Protein AF-A5KRP7-F1 (afdb_monomer_lite)

Sequence (128 aa):
MPENLPGPIQTVYKNPSFNHILIVAVLISYITLYPKRLDAAFASIYNVITMRTTIIAIGNSKGIRIPKVLLKESGIDNEVEIKATKSGIKITPLKTIPKKDSETAALSETILRKDWDRPEEDKAWANL

Radius of gyration: 36.23 Å; chains: 1; bounding box: 107×60×90 Å

Structure (mmCIF, N/CA/C/O backbone):
data_AF-A5KRP7-F1
#
_entry.id   AF-A5KRP7-F1
#
loop_
_atom_site.group_PDB
_atom_site.id
_atom_site.type_symbol
_atom_site.label_atom_id
_atom_site.label_alt_id
_atom_site.label_comp_id
_atom_site.label_asym_id
_atom_site.label_entity_id
_atom_site.label_seq_id
_atom_site.pdbx_PDB_ins_code
_atom_site.Cartn_x
_atom_site.Cartn_y
_atom_site.Cartn_z
_atom_site.occupancy
_atom_site.B_iso_or_equiv
_atom_site.auth_seq_id
_atom_site.auth_comp_id
_atom_site.auth_asym_id
_atom_site.auth_atom_id
_atom_site.pdbx_PDB_model_num
ATOM 1 N N . MET A 1 1 ? -56.519 41.875 51.456 1.00 51.03 1 MET A N 1
ATOM 2 C CA . MET A 1 1 ? -55.843 41.191 50.331 1.00 51.03 1 MET A CA 1
ATOM 3 C C . MET A 1 1 ? -56.509 41.650 49.047 1.00 51.03 1 MET A C 1
ATOM 5 O O . MET A 1 1 ? -57.734 41.718 49.044 1.00 51.03 1 MET A O 1
ATOM 9 N N . PRO A 1 2 ? -55.716 42.103 48.062 1.00 48.97 2 PRO A N 1
ATOM 10 C CA . PRO A 1 2 ? -55.303 41.191 46.991 1.00 48.97 2 PRO A CA 1
ATOM 11 C C . PRO A 1 2 ? -53.790 41.196 46.675 1.00 48.97 2 PRO A C 1
ATOM 13 O O . PRO A 1 2 ? -53.127 42.226 46.686 1.00 48.97 2 PRO A O 1
ATOM 16 N N . GLU A 1 3 ? -53.292 39.973 46.490 1.00 44.97 3 GLU A N 1
ATOM 17 C CA . GLU A 1 3 ? -52.324 39.450 45.510 1.00 44.97 3 GLU A CA 1
ATOM 18 C C . GLU A 1 3 ? -51.234 40.374 44.916 1.00 44.97 3 GLU A C 1
ATOM 20 O O . GLU A 1 3 ? -51.461 41.147 43.990 1.00 44.97 3 GLU A O 1
ATOM 25 N N . ASN A 1 4 ? -49.999 40.199 45.403 1.00 54.28 4 ASN A N 1
ATOM 26 C CA . ASN A 1 4 ? -48.767 40.654 44.752 1.00 54.28 4 ASN A CA 1
ATOM 27 C C . ASN A 1 4 ? -48.337 39.596 43.717 1.00 54.28 4 ASN A C 1
ATOM 29 O O . ASN A 1 4 ? -47.797 38.553 44.086 1.00 54.28 4 ASN A O 1
ATOM 33 N N . LEU A 1 5 ? -48.576 39.855 42.431 1.00 58.84 5 LEU A N 1
ATOM 34 C CA . LEU A 1 5 ? -48.040 39.052 41.326 1.00 58.84 5 LEU A CA 1
ATOM 35 C C . LEU A 1 5 ? -46.540 39.353 41.147 1.00 58.84 5 LEU A C 1
ATOM 37 O O . LEU A 1 5 ? -46.190 40.514 40.917 1.00 58.84 5 LEU A O 1
ATOM 41 N N . PRO A 1 6 ? -45.631 38.362 41.198 1.00 53.56 6 PRO A N 1
ATOM 42 C CA . PRO A 1 6 ? -44.250 38.593 40.799 1.00 53.56 6 PRO A CA 1
ATOM 43 C C . PRO A 1 6 ? -44.187 38.787 39.276 1.00 53.56 6 PRO A C 1
ATOM 45 O O . PRO A 1 6 ? -44.594 37.920 38.503 1.00 53.56 6 PRO A O 1
ATOM 48 N N . GLY A 1 7 ? -43.696 39.955 38.855 1.00 52.94 7 GLY A N 1
ATOM 49 C CA . GLY A 1 7 ? -43.472 40.295 37.450 1.00 52.94 7 GLY A CA 1
ATOM 50 C C . GLY A 1 7 ? -42.479 39.355 36.746 1.00 52.94 7 GLY A C 1
ATOM 51 O O . GLY A 1 7 ? -41.784 38.569 37.393 1.00 52.94 7 GLY A O 1
ATOM 52 N N . PRO A 1 8 ? -42.402 39.419 35.404 1.00 46.94 8 PRO A N 1
ATOM 53 C CA . PRO A 1 8 ? -41.644 38.465 34.605 1.00 46.94 8 PRO A CA 1
ATOM 54 C C . PRO A 1 8 ? -40.154 38.507 34.955 1.00 46.94 8 PRO A C 1
ATOM 56 O O . PRO A 1 8 ? -39.532 39.569 34.967 1.00 46.94 8 PRO A O 1
ATOM 59 N N . ILE A 1 9 ? -39.586 37.324 35.199 1.00 50.28 9 ILE A N 1
ATOM 60 C CA . ILE A 1 9 ? -38.163 37.096 35.460 1.00 50.28 9 ILE A CA 1
ATOM 61 C C . ILE A 1 9 ? -37.377 37.461 34.194 1.00 50.28 9 ILE A C 1
ATOM 63 O O . ILE A 1 9 ? -37.104 36.627 33.334 1.00 50.28 9 ILE A O 1
ATOM 67 N N . GLN A 1 10 ? -37.016 38.730 34.057 1.00 52.69 10 GLN A N 1
ATOM 68 C CA . GLN A 1 10 ? -35.956 39.163 33.160 1.00 52.69 10 GLN A CA 1
ATOM 69 C C . GLN A 1 10 ? -34.704 39.350 34.008 1.00 52.69 10 GLN A C 1
ATOM 71 O O . GLN A 1 10 ? -34.728 40.197 34.894 1.00 52.69 10 GLN A O 1
ATOM 76 N N . THR A 1 11 ? -33.647 38.561 33.756 1.00 48.03 11 THR A N 1
ATOM 77 C CA . THR A 1 11 ? -32.205 38.927 33.864 1.00 48.03 11 THR A CA 1
ATOM 78 C C . THR A 1 11 ? -31.283 37.726 34.147 1.00 48.03 11 THR A C 1
ATOM 80 O O . THR A 1 11 ? -30.568 37.705 35.138 1.00 48.03 11 THR A O 1
ATOM 83 N N . VAL A 1 12 ? -31.191 36.739 33.245 1.00 51.22 12 VAL A N 1
ATOM 84 C CA . VAL A 1 12 ? -30.029 35.812 33.242 1.00 51.22 12 VAL A CA 1
ATOM 85 C C . VAL A 1 12 ? -29.566 35.490 31.813 1.00 51.22 12 VAL A C 1
ATOM 87 O O . VAL A 1 12 ? -29.397 34.343 31.440 1.00 51.22 12 VAL A O 1
ATOM 90 N N . TYR A 1 13 ? -29.378 36.507 30.969 1.00 48.16 13 TYR A N 1
ATOM 91 C CA . TYR A 1 13 ? -28.724 36.353 29.654 1.00 48.16 13 TYR A CA 1
ATOM 92 C C . TYR A 1 13 ? -27.897 37.592 29.301 1.00 48.16 13 TYR A C 1
ATOM 94 O O . TYR A 1 13 ? -28.001 38.156 28.214 1.00 48.16 13 TYR A O 1
ATOM 102 N N . LYS A 1 14 ? -27.085 38.079 30.243 1.00 53.47 14 LYS A N 1
ATOM 103 C CA . LYS A 1 14 ? -26.279 39.283 30.005 1.00 53.47 14 LYS A CA 1
ATOM 104 C C . LYS A 1 14 ? -24.863 39.177 30.558 1.00 53.47 14 LYS A C 1
ATOM 106 O O . LYS A 1 14 ? -24.385 40.086 31.221 1.00 53.47 14 LYS A O 1
ATOM 111 N N . ASN A 1 15 ? -24.183 38.068 30.263 1.00 52.12 15 ASN A N 1
ATOM 112 C CA . ASN A 1 15 ? -22.730 38.016 30.390 1.00 52.12 15 ASN A CA 1
ATOM 113 C C . ASN A 1 15 ? -22.108 37.348 29.145 1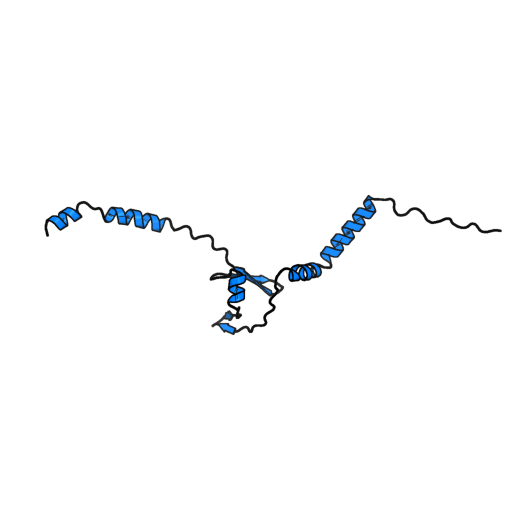.00 52.12 15 ASN A C 1
ATOM 115 O O . ASN A 1 15 ? -22.162 36.122 29.013 1.00 52.12 15 ASN A O 1
ATOM 119 N N . PRO A 1 16 ? -21.574 38.128 28.184 1.00 56.81 16 PRO A N 1
ATOM 120 C CA . PRO A 1 16 ? -21.104 37.602 26.899 1.00 56.81 16 PRO A CA 1
ATOM 121 C C . PRO A 1 16 ? -19.882 36.681 27.041 1.00 56.81 16 PRO A C 1
ATOM 123 O O . PRO A 1 16 ? -19.711 35.768 26.237 1.00 56.81 16 PRO A O 1
ATOM 126 N N . SER A 1 17 ? -19.073 36.861 28.090 1.00 60.59 17 SER A N 1
ATOM 127 C CA . SER A 1 17 ? -17.915 36.010 28.390 1.00 60.59 17 SER A CA 1
ATOM 128 C C . SER A 1 17 ? -18.323 34.601 28.828 1.00 60.59 17 SER A C 1
ATOM 130 O O . SER A 1 17 ? -17.744 33.621 28.364 1.00 60.59 17 SER A O 1
ATOM 132 N N . PHE A 1 18 ? -19.359 34.483 29.664 1.00 61.06 18 PHE A N 1
ATOM 133 C CA . PHE A 1 18 ? -19.831 33.194 30.173 1.00 61.06 18 PHE A CA 1
ATOM 134 C C . PHE A 1 18 ? -20.485 32.356 29.070 1.00 61.06 18 PHE A C 1
ATOM 136 O O . PHE A 1 18 ? -20.203 31.166 28.943 1.00 61.06 18 PHE A O 1
ATOM 143 N N . ASN A 1 19 ? -21.278 32.998 28.206 1.00 63.56 19 ASN A N 1
ATOM 144 C CA . ASN A 1 19 ? -21.876 32.337 27.047 1.00 63.56 19 ASN A CA 1
ATOM 145 C C . ASN A 1 19 ? -20.804 31.841 26.070 1.00 63.56 19 ASN A C 1
ATOM 147 O O . ASN A 1 19 ? -20.920 30.734 25.552 1.00 63.56 19 ASN A O 1
ATOM 151 N N . HIS A 1 20 ? -19.737 32.615 25.851 1.00 63.22 20 HIS A N 1
ATOM 152 C CA . HIS A 1 20 ? -18.659 32.194 24.963 1.00 63.22 20 HIS A CA 1
ATOM 153 C C . HIS A 1 20 ? -17.886 30.991 25.522 1.00 63.22 20 HIS A C 1
ATOM 155 O O . HIS A 1 20 ? -17.663 30.024 24.796 1.00 63.22 20 HIS A O 1
ATOM 161 N N . ILE A 1 21 ? -17.559 31.004 26.818 1.00 72.88 21 ILE A N 1
ATOM 162 C CA . ILE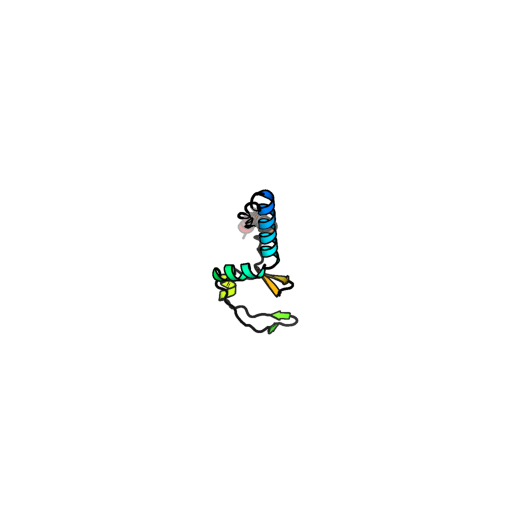 A 1 21 ? -16.886 29.884 27.492 1.00 72.88 21 ILE A CA 1
ATOM 163 C C . ILE A 1 21 ? -17.755 28.622 27.447 1.00 72.88 21 ILE A C 1
ATOM 165 O O . ILE A 1 21 ? -17.252 27.546 27.124 1.00 72.88 21 ILE A O 1
ATOM 169 N N . LEU A 1 22 ? -19.060 28.748 27.703 1.00 75.81 22 LEU A N 1
ATOM 170 C CA . LEU A 1 22 ? -19.987 27.619 27.663 1.00 75.81 22 LEU A CA 1
ATOM 171 C C . LEU A 1 22 ? -20.104 27.031 26.246 1.00 75.81 22 LEU A C 1
ATOM 173 O O . LEU A 1 22 ? -20.048 25.816 26.078 1.00 75.81 22 LEU A O 1
ATOM 177 N N . ILE A 1 23 ? -20.192 27.880 25.216 1.00 75.25 23 ILE A N 1
ATOM 178 C CA . ILE A 1 23 ? -20.246 27.449 23.809 1.00 75.25 23 ILE A CA 1
ATOM 179 C C . ILE A 1 23 ? -18.953 26.730 23.406 1.00 75.25 23 ILE A C 1
ATOM 181 O O . ILE A 1 23 ? -19.007 25.657 22.805 1.00 75.25 23 ILE A O 1
ATOM 185 N N . VAL A 1 24 ? -17.788 27.278 23.761 1.00 77.75 24 VAL A N 1
ATOM 186 C CA . VAL A 1 24 ? -16.487 26.667 23.449 1.00 77.75 24 VAL A CA 1
ATOM 187 C C . VAL A 1 24 ? -16.323 25.328 24.176 1.00 77.75 24 VAL A C 1
ATOM 189 O O . VAL A 1 24 ? -15.897 24.352 23.564 1.00 77.75 24 VAL A O 1
ATOM 192 N N . ALA A 1 25 ? -16.731 25.235 25.444 1.00 79.25 25 ALA A N 1
ATOM 193 C CA . ALA A 1 25 ? -16.674 23.993 26.213 1.00 79.25 25 ALA A CA 1
ATOM 194 C C . ALA A 1 25 ? -17.590 22.899 25.636 1.00 79.25 25 ALA A C 1
ATOM 196 O O . ALA A 1 25 ? -17.183 21.738 25.557 1.00 79.25 25 ALA A O 1
ATOM 197 N N . VAL A 1 26 ? -18.795 23.257 25.179 1.00 80.06 26 VAL A N 1
ATOM 198 C CA . VAL A 1 26 ? -19.719 22.322 24.515 1.00 80.06 26 VAL A CA 1
ATOM 199 C C . VAL A 1 26 ? -19.164 21.865 23.166 1.00 80.06 26 VAL A C 1
ATOM 201 O O . VAL A 1 26 ? -19.225 20.675 22.867 1.00 80.06 26 VAL A O 1
ATOM 204 N N . LEU A 1 27 ? -18.563 22.763 22.378 1.00 75.56 27 LEU A N 1
ATOM 205 C CA . LEU A 1 27 ? -17.936 22.415 21.099 1.00 75.56 27 LEU A CA 1
ATOM 206 C C . LEU A 1 27 ? -16.733 21.483 21.286 1.00 75.56 27 LEU A C 1
ATOM 208 O O . LEU A 1 27 ? -16.649 20.463 20.608 1.00 75.56 27 LEU A O 1
ATOM 212 N N . ILE A 1 28 ? -15.839 21.775 22.235 1.00 75.06 28 ILE A N 1
ATOM 213 C CA . ILE A 1 28 ? -14.686 20.914 22.541 1.00 75.06 28 ILE A CA 1
ATOM 214 C C . ILE A 1 28 ? -15.156 19.554 23.073 1.00 75.06 28 ILE A C 1
ATOM 216 O O . ILE A 1 28 ? -14.643 18.516 22.650 1.00 75.06 28 ILE A O 1
ATOM 220 N N . SER A 1 29 ? -16.172 19.529 23.942 1.00 74.00 29 SER A N 1
ATOM 221 C CA . SER A 1 29 ? -16.763 18.279 24.437 1.00 74.00 29 SER A CA 1
ATOM 222 C C . SER A 1 29 ? -17.400 17.478 23.300 1.00 74.00 29 SER A C 1
ATOM 224 O O . SER A 1 29 ? -17.199 16.275 23.218 1.00 74.00 29 SER A O 1
ATOM 226 N N . TYR A 1 30 ? -18.107 18.126 22.370 1.00 70.25 30 TYR A N 1
ATOM 227 C CA . TYR A 1 30 ? -18.710 17.470 21.208 1.00 70.25 30 TYR A CA 1
ATOM 228 C C . TYR A 1 30 ? -17.653 16.895 20.252 1.00 70.25 30 TYR A C 1
ATOM 230 O O . TYR A 1 30 ? -17.780 15.759 19.800 1.00 70.25 30 TYR A O 1
ATOM 238 N N . ILE A 1 31 ? -16.573 17.636 19.993 1.00 65.62 31 ILE A N 1
ATOM 239 C CA . ILE A 1 31 ? -15.467 17.183 19.135 1.00 65.62 31 ILE A CA 1
ATOM 240 C C . ILE A 1 31 ? -14.716 16.006 19.780 1.00 65.62 31 ILE A C 1
ATOM 242 O O . ILE A 1 31 ? -14.354 15.056 19.088 1.00 65.62 31 ILE A O 1
ATOM 246 N N . THR A 1 32 ? -14.512 16.030 21.101 1.00 68.12 32 THR A N 1
ATOM 247 C CA . THR A 1 32 ? -13.797 14.963 21.825 1.00 68.12 32 THR A CA 1
ATOM 248 C C . THR A 1 32 ? -14.653 13.718 22.090 1.00 68.12 32 THR A C 1
ATOM 250 O O . THR A 1 32 ? -14.124 12.610 22.010 1.00 68.12 32 THR A O 1
ATOM 253 N N . LEU A 1 33 ? -15.963 13.850 22.352 1.00 68.88 33 LEU A N 1
ATOM 254 C CA . LEU A 1 33 ? -16.869 12.705 22.562 1.00 68.88 33 LEU A CA 1
ATOM 255 C C . LEU A 1 33 ? -17.329 12.030 21.262 1.00 68.88 33 LEU A C 1
ATOM 257 O O . LEU A 1 33 ? -17.685 10.851 21.294 1.00 68.88 33 LEU A O 1
ATOM 261 N N . TYR A 1 34 ? -17.328 12.733 20.124 1.00 59.12 34 TYR A N 1
ATOM 262 C CA . TYR A 1 34 ? -17.843 12.209 18.851 1.00 59.12 34 TYR A CA 1
ATOM 263 C C . TYR A 1 34 ? -16.817 12.218 17.700 1.00 59.12 34 TYR A C 1
ATOM 265 O O . TYR A 1 34 ? -17.152 12.662 16.599 1.00 59.12 34 TYR A O 1
ATOM 273 N N . PRO A 1 35 ? -15.602 11.651 17.857 1.00 55.22 35 PRO A N 1
ATOM 274 C CA . PRO A 1 35 ? -14.636 11.584 16.754 1.00 55.22 35 PRO A CA 1
ATOM 275 C C . PRO A 1 35 ? -15.175 10.768 15.564 1.00 55.22 35 PRO A C 1
ATOM 277 O O . PRO A 1 35 ? -14.907 11.081 14.411 1.00 55.22 35 PRO A O 1
ATOM 280 N N . LYS A 1 36 ? -16.030 9.773 15.841 1.00 50.09 36 LYS A N 1
ATOM 281 C CA . LYS A 1 36 ? -16.570 8.820 14.855 1.00 50.09 36 LYS A CA 1
ATOM 282 C C . LYS A 1 36 ? -17.538 9.430 13.832 1.00 50.09 36 LYS A C 1
ATOM 284 O O . LYS A 1 36 ? -17.896 8.763 12.867 1.00 50.09 36 LYS A O 1
ATOM 289 N N . ARG A 1 37 ? -18.038 10.653 14.058 1.00 48.41 37 ARG A N 1
ATOM 290 C CA . ARG A 1 37 ? -19.081 11.258 13.205 1.00 48.41 37 ARG A CA 1
ATOM 291 C C . ARG A 1 37 ? -18.509 12.043 12.020 1.00 48.41 37 ARG A C 1
ATOM 293 O O . ARG A 1 37 ? -19.213 12.222 11.031 1.00 48.41 37 ARG A O 1
ATOM 300 N N . LEU A 1 38 ? -17.243 12.459 12.099 1.00 51.16 38 LEU A N 1
ATOM 301 C CA . LEU A 1 38 ? -16.517 13.082 10.985 1.00 51.16 38 LEU A CA 1
ATOM 302 C C . LEU A 1 38 ? -16.112 12.054 9.918 1.00 51.16 38 LEU A C 1
ATOM 304 O O . LEU A 1 38 ? -16.156 12.365 8.730 1.00 51.16 38 LEU A O 1
ATOM 308 N N . ASP A 1 39 ? -15.826 10.815 10.325 1.00 49.91 39 ASP A N 1
ATOM 309 C CA . ASP A 1 39 ? -15.407 9.744 9.412 1.00 49.91 39 ASP A CA 1
ATOM 310 C C . ASP A 1 39 ? -16.504 9.376 8.398 1.00 49.91 39 ASP A C 1
ATOM 312 O O . ASP A 1 39 ? -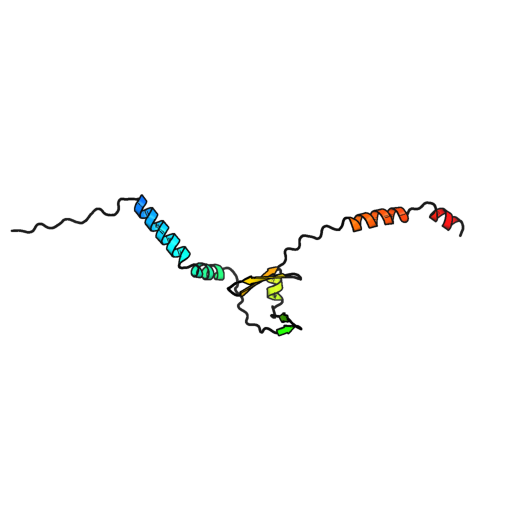16.225 9.155 7.222 1.00 49.91 39 ASP A O 1
ATOM 316 N N . ALA A 1 40 ? -17.771 9.364 8.826 1.00 51.50 40 ALA A N 1
ATOM 317 C CA . ALA A 1 40 ? -18.895 8.968 7.976 1.00 51.50 40 ALA A CA 1
ATOM 318 C C . ALA A 1 40 ? -19.250 10.016 6.904 1.00 51.50 40 ALA A C 1
ATOM 320 O O . ALA A 1 40 ? -19.622 9.655 5.790 1.00 51.50 40 ALA A O 1
ATOM 321 N N . ALA A 1 41 ? -19.126 11.309 7.223 1.00 49.16 41 ALA A N 1
ATOM 322 C CA . ALA A 1 41 ? -19.429 12.386 6.279 1.00 49.16 41 ALA A CA 1
ATOM 323 C C . ALA A 1 41 ? -18.323 12.550 5.219 1.00 49.16 41 ALA A C 1
ATOM 325 O O . ALA A 1 41 ? -18.627 12.767 4.048 1.00 49.16 41 ALA A O 1
ATOM 326 N N . PHE A 1 42 ? -17.051 12.367 5.597 1.00 48.41 42 PHE A N 1
ATOM 327 C CA . PHE A 1 42 ? -15.938 12.341 4.639 1.00 48.41 42 PHE A CA 1
ATOM 328 C C . PHE A 1 42 ? -15.902 11.061 3.794 1.00 48.41 42 PHE A C 1
ATOM 330 O O . PHE A 1 42 ? -15.487 11.112 2.637 1.00 48.41 42 PHE A O 1
ATOM 337 N N . ALA A 1 43 ? -16.396 9.934 4.315 1.00 48.44 43 ALA A N 1
ATOM 338 C CA . ALA A 1 43 ? -16.518 8.693 3.549 1.00 48.44 43 ALA A CA 1
ATOM 339 C C . ALA A 1 43 ? -17.461 8.809 2.338 1.00 48.44 43 ALA A C 1
ATOM 341 O O . ALA A 1 43 ? -17.352 8.008 1.420 1.00 48.44 43 ALA A O 1
ATOM 342 N N . SER A 1 44 ? -18.364 9.797 2.295 1.00 45.34 44 SER A N 1
ATOM 343 C CA . SER A 1 44 ? -19.277 9.984 1.157 1.00 45.34 44 SER A CA 1
ATOM 344 C C . SER A 1 44 ? -18.634 10.686 -0.048 1.00 45.34 44 SER A C 1
ATOM 346 O O . SER A 1 44 ? -19.216 10.663 -1.130 1.00 45.34 44 SER A O 1
ATOM 348 N N . ILE A 1 45 ? -17.472 11.328 0.124 1.00 47.88 45 ILE A N 1
ATOM 349 C CA . ILE A 1 45 ? -16.788 12.094 -0.939 1.00 47.88 45 ILE A CA 1
ATOM 350 C C . ILE A 1 45 ? -15.729 11.229 -1.650 1.00 47.88 45 ILE A C 1
ATOM 352 O O . ILE A 1 45 ? -15.272 11.559 -2.741 1.00 47.88 45 ILE A O 1
ATOM 356 N N . TYR A 1 46 ? -15.379 10.077 -1.072 1.00 45.09 46 TYR A N 1
ATOM 357 C CA . TYR A 1 46 ? -14.464 9.103 -1.658 1.00 45.09 46 TYR A CA 1
ATOM 358 C C . TYR A 1 46 ? -15.206 7.784 -1.843 1.00 45.09 46 TYR A C 1
ATOM 360 O O . TYR A 1 46 ? -15.849 7.297 -0.925 1.00 45.09 46 TYR A O 1
ATOM 368 N N . ASN A 1 47 ? -15.138 7.196 -3.032 1.00 52.06 47 ASN A N 1
ATOM 369 C CA . ASN A 1 47 ? -15.798 5.932 -3.341 1.00 52.06 47 ASN A CA 1
ATOM 370 C C . ASN A 1 47 ? -15.194 4.802 -2.471 1.00 52.06 47 ASN A C 1
ATOM 372 O O . ASN A 1 47 ? -14.158 4.236 -2.815 1.00 52.06 47 ASN A O 1
ATOM 376 N N . VAL A 1 48 ? -15.777 4.509 -1.299 1.00 54.28 48 VAL A N 1
ATOM 377 C CA . VAL A 1 48 ? -15.281 3.453 -0.399 1.00 54.28 48 VAL A CA 1
ATOM 378 C C . VAL A 1 48 ? -15.723 2.094 -0.940 1.00 54.28 48 VAL A C 1
ATOM 380 O O . VAL A 1 48 ? -16.774 1.563 -0.581 1.00 54.28 48 VAL A O 1
ATOM 383 N N . ILE A 1 49 ? -14.900 1.500 -1.803 1.00 63.50 49 ILE A N 1
ATOM 384 C CA . ILE A 1 49 ? -15.087 0.120 -2.258 1.00 63.50 49 ILE A CA 1
ATOM 385 C C . ILE A 1 49 ? -14.711 -0.809 -1.096 1.00 63.50 49 ILE A C 1
ATOM 387 O O . ILE A 1 49 ? -13.543 -1.119 -0.863 1.00 63.50 49 ILE A O 1
ATOM 391 N N . THR A 1 50 ? -15.710 -1.249 -0.329 1.00 65.62 50 THR A N 1
ATOM 392 C CA . THR A 1 50 ? -15.502 -2.231 0.743 1.00 65.62 50 THR A CA 1
ATOM 393 C C . THR A 1 50 ? -15.438 -3.630 0.135 1.00 65.62 50 THR A C 1
ATOM 395 O O . THR A 1 50 ? -16.460 -4.182 -0.267 1.00 65.62 50 THR A O 1
ATOM 398 N N . MET A 1 51 ? -14.242 -4.223 0.074 1.00 77.38 51 MET A N 1
ATOM 399 C CA . MET A 1 51 ? -14.036 -5.581 -0.441 1.00 77.38 51 MET A CA 1
ATOM 400 C C . MET A 1 51 ? -13.672 -6.557 0.684 1.00 77.38 51 MET A C 1
ATOM 402 O O . MET A 1 51 ? -12.834 -6.264 1.535 1.00 77.38 51 MET A O 1
ATOM 406 N N . ARG A 1 52 ? -14.264 -7.756 0.662 1.00 78.62 52 ARG A N 1
ATOM 407 C CA . ARG A 1 52 ? -13.855 -8.880 1.516 1.00 78.62 52 ARG A CA 1
ATOM 408 C C . ARG A 1 52 ? -12.868 -9.760 0.756 1.00 78.62 52 ARG A C 1
ATOM 410 O O . ARG A 1 52 ? -13.148 -10.184 -0.358 1.00 78.62 52 ARG A O 1
ATOM 417 N N . THR A 1 53 ? -11.730 -10.057 1.368 1.00 84.00 53 THR A N 1
ATOM 418 C CA . THR A 1 53 ? -10.699 -10.950 0.820 1.00 84.00 53 THR A CA 1
ATOM 419 C C . THR A 1 53 ? -10.186 -11.870 1.919 1.00 84.00 53 THR A C 1
ATOM 421 O O . THR A 1 53 ? -10.256 -11.544 3.102 1.00 84.00 53 THR A O 1
ATOM 424 N N . THR A 1 54 ? -9.663 -13.027 1.531 1.00 85.44 54 THR A N 1
ATOM 425 C CA . THR A 1 54 ? -9.030 -13.987 2.435 1.00 85.44 54 THR A CA 1
ATOM 426 C C . THR A 1 54 ? -7.536 -13.719 2.564 1.00 85.44 54 THR A C 1
ATOM 428 O O . THR A 1 54 ? -6.888 -13.253 1.622 1.00 85.44 54 THR A O 1
ATOM 431 N N . ILE A 1 55 ? -6.983 -14.065 3.724 1.00 89.38 55 ILE A N 1
ATOM 432 C CA . ILE A 1 55 ? -5.541 -14.080 3.953 1.00 89.38 55 ILE A CA 1
ATOM 433 C C . ILE A 1 55 ? -4.986 -15.406 3.425 1.00 89.38 55 ILE A C 1
ATOM 435 O O . ILE A 1 55 ? -5.453 -16.472 3.822 1.00 89.38 55 ILE A O 1
ATOM 439 N N . ILE A 1 56 ? -3.995 -15.345 2.539 1.00 90.88 56 ILE A N 1
ATOM 440 C CA . ILE A 1 56 ? -3.332 -16.516 1.954 1.00 90.88 56 ILE A CA 1
ATOM 441 C C . ILE A 1 56 ? -1.938 -16.701 2.557 1.00 90.88 56 ILE A C 1
ATOM 443 O O . ILE A 1 56 ? -1.288 -15.727 2.930 1.00 90.88 56 ILE A O 1
ATOM 447 N N . ALA A 1 57 ? -1.468 -17.942 2.667 1.00 91.25 57 ALA A N 1
ATOM 448 C CA . ALA A 1 57 ? -0.093 -18.213 3.076 1.00 91.25 57 ALA A CA 1
ATOM 449 C C . ALA A 1 57 ? 0.867 -17.957 1.906 1.00 91.25 57 ALA A C 1
ATOM 451 O O . ALA A 1 57 ? 0.602 -18.380 0.781 1.00 91.25 57 ALA A O 1
ATOM 452 N N . ILE A 1 58 ? 1.975 -17.270 2.179 1.00 89.06 58 ILE A N 1
ATOM 453 C CA . ILE A 1 58 ? 3.079 -17.056 1.238 1.00 89.06 58 ILE A CA 1
ATOM 454 C C . ILE A 1 58 ? 4.365 -17.387 2.000 1.00 89.06 58 ILE A C 1
ATOM 456 O O . ILE A 1 58 ? 4.909 -16.545 2.714 1.00 89.06 58 ILE A O 1
ATOM 460 N N . GLY A 1 59 ? 4.811 -18.644 1.922 1.00 90.12 59 GLY A N 1
ATOM 461 C CA . GLY A 1 59 ? 5.935 -19.137 2.726 1.00 90.12 59 GLY A CA 1
ATOM 462 C C . GLY A 1 59 ? 5.677 -18.985 4.232 1.00 90.12 59 GLY A C 1
ATOM 463 O O . GLY A 1 59 ? 4.630 -19.396 4.726 1.00 90.12 59 GLY A O 1
ATOM 464 N N . ASN A 1 60 ? 6.614 -18.355 4.952 1.00 91.56 60 ASN A N 1
ATOM 465 C CA . ASN A 1 60 ? 6.473 -18.036 6.383 1.00 91.56 60 ASN A CA 1
ATOM 466 C C . ASN A 1 60 ? 5.635 -16.764 6.652 1.00 91.56 60 ASN A C 1
ATOM 468 O O . ASN A 1 60 ? 5.506 -16.303 7.783 1.00 91.56 60 ASN A O 1
ATOM 472 N N . SER A 1 61 ? 5.091 -16.140 5.610 1.00 89.75 61 SER A N 1
ATOM 473 C CA . SER A 1 61 ? 4.314 -14.908 5.710 1.00 89.75 61 SER A CA 1
ATOM 474 C C . SER A 1 61 ? 2.868 -15.118 5.270 1.00 89.75 61 SER A C 1
ATOM 476 O O . SER A 1 61 ? 2.451 -16.194 4.832 1.00 89.75 61 SER A O 1
ATOM 478 N N . LYS A 1 62 ? 2.065 -14.067 5.432 1.00 90.12 62 LYS A N 1
ATOM 479 C CA . LYS A 1 62 ? 0.665 -14.033 5.021 1.00 90.12 62 LYS A CA 1
ATOM 480 C C . LYS A 1 62 ? 0.446 -12.868 4.062 1.00 90.12 62 LYS A C 1
ATOM 482 O O . LYS A 1 62 ? 0.940 -11.773 4.305 1.00 90.12 62 LYS A O 1
ATOM 487 N N . GLY A 1 63 ? -0.291 -13.113 2.986 1.00 89.56 63 GLY A N 1
ATOM 488 C CA . GLY A 1 63 ? -0.651 -12.120 1.980 1.00 89.56 63 GLY A CA 1
ATOM 489 C C . GLY A 1 63 ? -2.150 -11.844 1.955 1.00 89.56 63 GLY A C 1
ATOM 490 O O . GLY A 1 63 ? -2.959 -12.700 2.313 1.00 89.56 63 GLY A O 1
ATOM 491 N N . ILE A 1 64 ? -2.522 -10.653 1.493 1.00 89.88 64 ILE A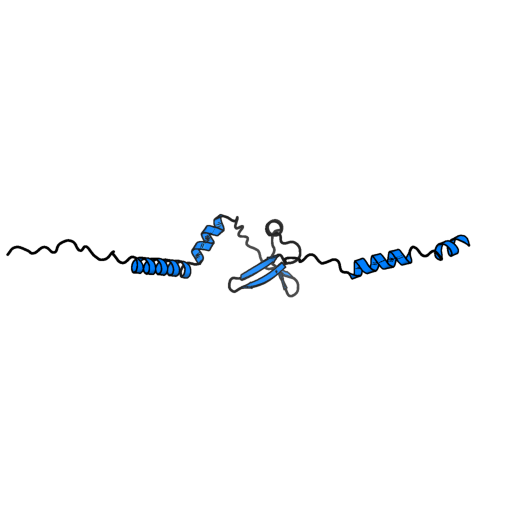 N 1
ATOM 492 C CA . ILE A 1 64 ? -3.906 -10.253 1.225 1.00 89.88 64 ILE A CA 1
ATOM 493 C C . ILE A 1 64 ? -4.016 -9.982 -0.275 1.00 89.88 64 ILE A C 1
ATOM 495 O O . ILE A 1 64 ? -3.160 -9.305 -0.841 1.00 89.88 64 ILE A O 1
ATOM 499 N N . ARG A 1 65 ? -5.052 -10.510 -0.937 1.00 87.38 65 ARG A N 1
ATOM 500 C CA . ARG A 1 65 ? -5.280 -10.227 -2.359 1.00 87.38 65 ARG A CA 1
ATOM 501 C C . ARG A 1 65 ? -5.888 -8.836 -2.516 1.00 87.38 65 ARG A C 1
ATOM 503 O O . ARG A 1 65 ? -6.972 -8.573 -2.002 1.00 87.38 65 ARG A O 1
ATOM 510 N N . ILE A 1 66 ? -5.201 -7.973 -3.257 1.00 86.25 66 ILE A N 1
ATOM 511 C CA . ILE A 1 66 ? -5.668 -6.628 -3.595 1.00 86.25 66 ILE A CA 1
ATOM 512 C C . ILE A 1 66 ? -5.928 -6.590 -5.110 1.00 86.25 66 ILE A C 1
ATOM 514 O O . ILE A 1 66 ? -5.027 -6.917 -5.885 1.00 86.25 66 ILE A O 1
ATOM 518 N N . PRO A 1 67 ? -7.144 -6.238 -5.565 1.00 85.00 67 PRO A N 1
ATOM 519 C CA . PRO A 1 67 ? -7.449 -6.079 -6.980 1.00 85.00 67 PRO A CA 1
ATOM 520 C C . PRO A 1 67 ? -6.537 -5.053 -7.650 1.00 85.00 67 PRO A C 1
ATOM 522 O O . PRO A 1 67 ? -6.273 -3.984 -7.099 1.00 85.00 67 PRO A O 1
ATOM 525 N N . LYS A 1 68 ? -6.143 -5.333 -8.896 1.00 84.38 68 LYS A N 1
ATOM 526 C CA . LYS A 1 68 ? -5.290 -4.447 -9.705 1.00 84.38 68 LYS A CA 1
ATOM 527 C C . LYS A 1 68 ? -5.867 -3.036 -9.863 1.00 84.38 68 LYS A C 1
ATOM 529 O O . LYS A 1 68 ? -5.112 -2.073 -9.928 1.00 84.38 68 LYS A O 1
ATOM 534 N N . VAL A 1 69 ? -7.195 -2.920 -9.907 1.00 83.19 69 VAL A N 1
ATOM 535 C CA . VAL A 1 69 ? -7.892 -1.629 -10.002 1.00 83.19 69 VAL A CA 1
ATOM 536 C C . VAL A 1 69 ? -7.597 -0.763 -8.774 1.00 83.19 69 VAL A C 1
ATOM 538 O O . VAL A 1 69 ? -7.185 0.378 -8.939 1.00 83.19 69 VAL A O 1
ATOM 541 N N . LEU A 1 70 ? -7.679 -1.332 -7.564 1.00 82.50 70 LEU A N 1
ATOM 542 C CA . LEU A 1 70 ? -7.390 -0.603 -6.324 1.00 82.50 70 LEU A CA 1
ATOM 543 C C . LEU A 1 70 ? -5.909 -0.233 -6.206 1.00 82.50 70 LEU A C 1
ATOM 545 O O . LEU A 1 70 ? -5.591 0.864 -5.759 1.00 82.50 70 LEU A O 1
ATOM 549 N N . LEU A 1 71 ? -4.998 -1.107 -6.646 1.00 83.06 71 LEU A N 1
ATOM 550 C CA . LEU A 1 71 ? -3.568 -0.775 -6.698 1.00 83.06 71 LEU A CA 1
ATOM 551 C C . LEU A 1 71 ? -3.321 0.441 -7.604 1.00 83.06 71 LEU A C 1
ATOM 553 O O . LEU A 1 71 ? -2.692 1.404 -7.175 1.00 83.06 71 LEU A O 1
ATOM 557 N N . LYS A 1 72 ? -3.922 0.450 -8.802 1.00 81.62 72 LYS A N 1
ATOM 558 C CA . LYS A 1 72 ? -3.801 1.554 -9.763 1.00 81.62 72 LYS A CA 1
ATOM 559 C C . LYS A 1 72 ? -4.400 2.864 -9.239 1.00 81.62 72 LYS A C 1
ATOM 561 O O . LYS A 1 72 ? -3.762 3.903 -9.358 1.00 81.62 72 LYS A O 1
ATOM 566 N N . GLU A 1 73 ? -5.600 2.823 -8.659 1.00 80.75 73 GLU A N 1
ATOM 567 C CA . GLU A 1 73 ? -6.267 4.005 -8.089 1.00 80.75 73 GLU A CA 1
ATOM 568 C C . GLU A 1 73 ? -5.539 4.553 -6.854 1.00 80.75 73 GLU A C 1
ATOM 570 O O . GLU A 1 73 ? -5.523 5.760 -6.631 1.00 80.75 73 GLU A O 1
ATOM 575 N N . SER A 1 74 ? -4.899 3.679 -6.072 1.00 78.12 74 SER A N 1
ATOM 576 C CA . SER A 1 74 ? -4.109 4.071 -4.897 1.00 78.12 74 SER A CA 1
ATOM 577 C C . SER A 1 74 ? -2.695 4.569 -5.224 1.00 78.12 74 SER A C 1
ATOM 579 O O . SER A 1 74 ? -1.996 5.032 -4.323 1.00 78.12 74 SER A O 1
ATOM 581 N N . GLY A 1 75 ? -2.261 4.478 -6.487 1.00 81.31 75 GLY A N 1
ATOM 582 C CA . GLY A 1 75 ? -0.901 4.837 -6.898 1.00 81.31 75 GLY A CA 1
ATOM 583 C C . GLY A 1 75 ? 0.182 3.933 -6.294 1.00 81.31 75 GLY A C 1
ATOM 584 O O . GLY A 1 75 ? 1.337 4.342 -6.205 1.00 81.31 75 GLY A O 1
ATOM 585 N N . ILE A 1 76 ? -0.189 2.731 -5.844 1.00 84.06 76 ILE A N 1
ATOM 586 C CA . ILE A 1 76 ? 0.740 1.725 -5.329 1.00 84.06 76 ILE A CA 1
ATOM 587 C C . ILE A 1 76 ? 1.261 0.905 -6.511 1.00 84.06 76 ILE A C 1
ATOM 589 O O . ILE A 1 76 ? 0.474 0.247 -7.193 1.00 84.06 76 ILE A O 1
ATOM 593 N N . ASP A 1 77 ? 2.577 0.930 -6.722 1.00 80.25 77 ASP A N 1
ATOM 594 C CA . ASP A 1 77 ? 3.244 0.154 -7.773 1.00 80.25 77 ASP A CA 1
ATOM 595 C C . ASP A 1 77 ? 4.027 -1.025 -7.170 1.00 80.25 77 ASP A C 1
ATOM 597 O O . ASP A 1 77 ? 3.453 -2.094 -6.962 1.00 80.25 77 ASP A O 1
ATOM 601 N N . ASN A 1 78 ? 5.301 -0.826 -6.805 1.00 79.19 78 ASN A N 1
ATOM 602 C CA . ASN A 1 78 ? 6.184 -1.926 -6.385 1.00 79.19 78 ASN A CA 1
ATOM 603 C C . ASN A 1 78 ? 6.534 -1.936 -4.891 1.00 79.19 78 ASN A C 1
ATOM 605 O O . ASN A 1 78 ? 6.629 -3.006 -4.292 1.00 79.19 78 ASN A O 1
ATOM 609 N N . GLU A 1 79 ? 6.719 -0.768 -4.273 1.00 83.38 79 GLU A N 1
ATOM 610 C CA . GLU A 1 79 ? 7.170 -0.664 -2.882 1.00 83.38 79 GLU A CA 1
ATOM 611 C C . GLU A 1 79 ? 6.109 -0.011 -1.998 1.00 83.38 79 GLU A C 1
ATOM 613 O O . GLU A 1 79 ? 5.545 1.041 -2.315 1.00 83.38 79 GLU A O 1
ATOM 618 N N . VAL A 1 80 ? 5.847 -0.647 -0.857 1.00 88.12 80 VAL A N 1
ATOM 619 C CA . VAL A 1 80 ? 4.874 -0.183 0.129 1.00 88.12 80 VAL A CA 1
ATOM 620 C C . VAL A 1 80 ? 5.464 -0.207 1.525 1.00 88.12 80 VAL A C 1
ATOM 622 O O . VAL A 1 80 ? 6.217 -1.106 1.894 1.00 88.12 80 VAL A O 1
ATOM 625 N N . GLU A 1 81 ? 5.056 0.764 2.325 1.00 87.38 81 GLU A N 1
ATOM 626 C CA . GLU A 1 81 ? 5.286 0.778 3.757 1.00 87.38 81 GLU A CA 1
ATOM 627 C C . GLU A 1 81 ? 4.055 0.214 4.474 1.00 87.38 81 GLU A C 1
ATOM 629 O O . GLU A 1 81 ? 2.914 0.598 4.194 1.00 87.38 81 GLU A O 1
ATOM 634 N N . ILE A 1 82 ? 4.290 -0.705 5.411 1.00 88.44 82 ILE A N 1
ATOM 635 C CA . ILE A 1 82 ? 3.249 -1.345 6.214 1.00 88.44 82 ILE A CA 1
ATOM 636 C C . ILE A 1 82 ? 3.427 -0.916 7.669 1.00 88.44 82 ILE A C 1
ATOM 638 O O . ILE A 1 82 ? 4.424 -1.249 8.306 1.00 88.44 82 ILE A O 1
ATOM 642 N N . LYS A 1 83 ? 2.425 -0.223 8.222 1.00 89.44 83 LYS A N 1
ATOM 643 C CA . LYS A 1 83 ? 2.394 0.182 9.632 1.00 89.44 83 LYS A CA 1
ATOM 644 C C . LYS A 1 83 ? 1.256 -0.508 10.375 1.00 89.44 83 LYS A C 1
ATOM 646 O O . LYS A 1 83 ? 0.086 -0.354 10.019 1.00 89.44 83 LYS A O 1
ATOM 651 N N . ALA A 1 84 ? 1.593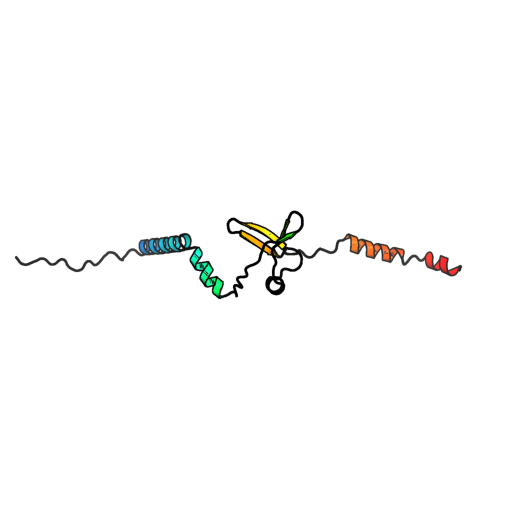 -1.224 11.445 1.00 90.06 84 ALA A N 1
ATOM 652 C CA . ALA A 1 84 ? 0.612 -1.774 12.373 1.00 90.06 84 ALA A CA 1
ATOM 653 C C . ALA A 1 84 ? 0.087 -0.665 13.299 1.00 90.06 84 ALA A C 1
ATOM 655 O O . ALA A 1 84 ? 0.855 0.006 13.991 1.00 90.06 84 ALA A O 1
ATOM 656 N N . THR A 1 85 ? -1.226 -0.453 13.307 1.00 89.62 85 THR A N 1
ATOM 657 C CA . THR A 1 85 ? -1.921 0.464 14.217 1.00 89.62 85 THR A CA 1
ATOM 658 C C . THR A 1 85 ? -2.912 -0.318 15.082 1.00 89.62 85 THR A C 1
ATOM 660 O O . THR A 1 85 ? -3.209 -1.482 14.823 1.00 89.62 85 THR A O 1
ATOM 663 N N . LYS A 1 86 ? -3.464 0.316 16.126 1.00 86.69 86 LYS A N 1
ATOM 664 C CA . LYS A 1 86 ? -4.471 -0.322 16.996 1.00 86.69 86 LYS A CA 1
ATOM 665 C C . LYS A 1 86 ? -5.757 -0.717 16.256 1.00 86.69 86 LYS A C 1
ATOM 667 O O . LYS A 1 86 ? -6.469 -1.595 16.726 1.00 86.69 86 LYS A O 1
ATOM 672 N N . SER A 1 87 ? -6.067 -0.063 15.135 1.00 85.00 87 SER A N 1
ATOM 673 C CA . SER A 1 87 ? -7.285 -0.292 14.349 1.00 85.00 87 SER A CA 1
ATOM 674 C C . SER A 1 87 ? -7.069 -1.164 13.111 1.00 85.00 87 SER A C 1
ATOM 676 O O . SER A 1 87 ? -8.037 -1.465 12.417 1.00 85.00 87 SER A O 1
ATOM 678 N N . GLY A 1 88 ? -5.831 -1.578 12.821 1.00 85.44 88 GLY A N 1
ATOM 679 C CA . GLY A 1 88 ? -5.531 -2.441 11.686 1.00 85.44 88 GLY A CA 1
ATOM 680 C C . GLY A 1 88 ? -4.150 -2.199 11.091 1.00 85.44 88 GLY A C 1
ATOM 681 O O . GLY A 1 88 ? -3.231 -1.711 11.744 1.00 85.44 88 GLY A O 1
ATOM 682 N N . ILE A 1 89 ? -4.003 -2.563 9.822 1.00 86.75 89 ILE A N 1
ATOM 683 C CA . ILE A 1 89 ? -2.769 -2.373 9.065 1.00 86.75 89 ILE A CA 1
ATOM 684 C C . ILE A 1 89 ? -2.988 -1.226 8.083 1.00 86.75 89 ILE A C 1
ATOM 686 O O . ILE A 1 89 ? -3.920 -1.264 7.282 1.00 86.75 89 ILE A O 1
ATOM 690 N N . LYS A 1 90 ? -2.124 -0.211 8.141 1.00 86.88 90 LYS A N 1
ATOM 691 C CA . LYS A 1 90 ? -2.088 0.871 7.158 1.00 86.88 90 LYS A CA 1
ATOM 692 C C . LYS A 1 90 ? -0.994 0.570 6.141 1.00 86.88 90 LYS A C 1
ATOM 694 O O . LYS A 1 90 ? 0.163 0.415 6.523 1.00 86.88 90 LYS A O 1
ATOM 699 N N . ILE A 1 91 ? -1.381 0.496 4.872 1.00 87.56 91 ILE A N 1
ATOM 700 C CA . ILE A 1 91 ? -0.476 0.313 3.737 1.00 87.56 91 ILE A CA 1
ATOM 701 C C . ILE A 1 91 ? -0.396 1.652 3.009 1.00 87.56 91 ILE A C 1
ATOM 703 O O . ILE A 1 91 ? -1.432 2.222 2.664 1.00 87.56 91 ILE A O 1
ATOM 707 N N . THR A 1 92 ? 0.809 2.170 2.810 1.00 85.50 92 THR A N 1
ATOM 708 C CA . THR A 1 92 ? 1.050 3.416 2.072 1.00 85.50 92 THR A CA 1
ATOM 709 C C . THR A 1 92 ? 2.115 3.203 1.003 1.00 85.50 92 THR A C 1
ATOM 711 O O . THR A 1 92 ? 3.055 2.448 1.252 1.00 85.50 92 THR A O 1
ATOM 714 N N . PRO A 1 93 ? 1.999 3.842 -0.175 1.00 84.50 93 PRO A N 1
ATOM 715 C CA . PRO A 1 93 ? 3.049 3.775 -1.185 1.00 84.50 93 PRO A CA 1
ATOM 716 C C . PRO A 1 93 ? 4.341 4.363 -0.616 1.00 84.50 93 PRO A C 1
ATOM 718 O O . PRO A 1 93 ? 4.310 5.399 0.059 1.00 84.50 93 PRO A O 1
ATOM 721 N N . LEU A 1 94 ? 5.472 3.708 -0.880 1.00 79.62 94 LEU A N 1
ATOM 722 C CA . LEU A 1 94 ? 6.758 4.269 -0.500 1.00 79.62 94 LEU A CA 1
ATOM 723 C C . LEU A 1 94 ? 7.053 5.454 -1.422 1.00 79.62 94 LEU A C 1
ATOM 725 O O . LEU A 1 94 ? 7.030 5.333 -2.646 1.00 79.62 94 LEU A O 1
ATOM 729 N N . LYS A 1 95 ? 7.314 6.626 -0.843 1.00 69.12 95 LYS A N 1
ATOM 730 C CA . LYS A 1 95 ? 7.707 7.804 -1.616 1.00 69.12 95 LYS A CA 1
ATOM 731 C C . LYS A 1 95 ? 9.151 7.591 -2.065 1.00 69.12 95 LYS A C 1
ATOM 733 O O . LYS A 1 95 ? 10.077 7.900 -1.320 1.00 69.12 95 LYS A O 1
ATOM 738 N N . THR A 1 96 ? 9.341 7.010 -3.246 1.00 60.53 96 THR A N 1
ATOM 739 C CA . THR A 1 96 ? 10.673 6.795 -3.811 1.00 60.53 96 THR A CA 1
ATOM 740 C C . THR A 1 96 ? 11.322 8.162 -4.002 1.00 60.53 96 THR A C 1
ATOM 742 O O . THR A 1 96 ? 10.905 8.957 -4.844 1.00 60.53 96 THR A O 1
ATOM 745 N N . ILE A 1 97 ? 12.319 8.479 -3.176 1.00 59.97 97 ILE A N 1
ATOM 746 C CA . ILE A 1 97 ? 13.238 9.575 -3.475 1.00 59.97 97 ILE A CA 1
ATOM 747 C C . ILE A 1 97 ? 13.936 9.136 -4.766 1.00 59.97 97 ILE A C 1
ATOM 749 O O . ILE A 1 97 ? 14.488 8.031 -4.772 1.00 59.97 97 ILE A O 1
ATOM 753 N N . PRO A 1 98 ? 13.869 9.910 -5.867 1.00 56.28 98 PRO A N 1
ATOM 754 C CA . PRO A 1 98 ? 14.519 9.519 -7.106 1.00 56.28 98 PRO A CA 1
ATOM 755 C C . PRO A 1 98 ? 15.983 9.233 -6.790 1.00 56.28 98 PRO A C 1
ATOM 757 O O . PRO A 1 98 ? 16.672 10.050 -6.172 1.00 56.28 98 PRO A O 1
ATOM 760 N N . LYS A 1 99 ? 16.413 8.018 -7.130 1.00 54.66 99 LYS A N 1
ATOM 761 C CA . LYS A 1 99 ? 17.775 7.551 -6.915 1.00 54.66 99 LYS A CA 1
ATOM 762 C C . LYS A 1 99 ? 18.670 8.519 -7.686 1.00 54.66 99 LYS A C 1
ATOM 764 O O . LYS A 1 99 ? 18.636 8.528 -8.908 1.00 54.66 99 LYS A O 1
ATOM 769 N N . LYS A 1 100 ? 19.378 9.399 -6.970 1.00 52.75 100 LYS A N 1
ATOM 770 C CA . LYS A 1 100 ? 20.387 10.288 -7.553 1.00 52.75 100 LYS A CA 1
ATOM 771 C C . LYS A 1 100 ? 21.375 9.366 -8.258 1.00 52.75 100 LYS A C 1
ATOM 773 O O . LYS A 1 100 ? 22.017 8.564 -7.577 1.00 52.75 100 LYS A O 1
ATOM 778 N N . ASP A 1 101 ? 21.400 9.413 -9.588 1.00 56.75 101 ASP A N 1
ATOM 779 C CA . ASP A 1 101 ? 22.306 8.610 -10.402 1.00 56.75 101 ASP A CA 1
ATOM 780 C C . ASP A 1 101 ? 23.702 8.727 -9.802 1.00 56.75 101 ASP A C 1
ATOM 782 O O . ASP A 1 101 ? 24.206 9.830 -9.561 1.00 56.75 101 ASP A O 1
ATOM 786 N N . SER A 1 102 ? 24.240 7.580 -9.386 1.00 62.78 102 SER A N 1
ATOM 787 C CA . SER A 1 102 ? 25.405 7.565 -8.521 1.00 62.78 102 SER A CA 1
ATOM 788 C C . SER A 1 102 ? 26.571 8.179 -9.277 1.00 62.78 102 SER A C 1
ATOM 790 O O . SER A 1 102 ? 26.828 7.859 -10.436 1.00 62.78 102 SER A O 1
ATOM 792 N N . GLU A 1 103 ? 27.296 9.062 -8.604 1.00 63.22 103 GLU A N 1
ATOM 793 C CA . GLU A 1 103 ? 28.463 9.769 -9.138 1.00 63.22 103 GLU A CA 1
ATOM 794 C C . GLU A 1 103 ? 29.485 8.785 -9.758 1.00 63.22 103 GLU A C 1
ATOM 796 O O . GLU A 1 103 ? 30.191 9.116 -10.704 1.00 63.22 103 GLU A O 1
ATOM 801 N N . THR A 1 104 ? 29.469 7.522 -9.322 1.00 64.19 104 THR A N 1
ATOM 802 C CA . THR A 1 104 ? 30.202 6.380 -9.887 1.00 64.19 104 THR A CA 1
ATOM 803 C C . THR A 1 104 ? 29.903 6.091 -11.367 1.00 64.19 104 THR A C 1
ATOM 805 O O . THR A 1 104 ? 30.822 5.748 -12.113 1.00 64.19 104 THR A O 1
ATOM 808 N N . ALA A 1 105 ? 28.649 6.213 -11.814 1.00 67.25 105 ALA A N 1
ATOM 809 C CA . ALA A 1 105 ? 28.267 5.965 -13.206 1.00 67.25 105 ALA A CA 1
ATOM 810 C C . ALA A 1 105 ? 28.805 7.067 -14.130 1.00 67.25 105 ALA A C 1
ATOM 812 O O . ALA A 1 105 ? 29.403 6.772 -15.164 1.00 67.25 105 ALA A O 1
ATOM 813 N N . ALA A 1 106 ? 28.694 8.327 -13.697 1.00 67.56 106 ALA A N 1
ATOM 814 C CA . ALA A 1 106 ? 29.263 9.467 -14.412 1.00 67.56 106 ALA A CA 1
ATOM 815 C C . ALA A 1 106 ? 30.801 9.387 -14.483 1.00 67.56 106 ALA A C 1
ATOM 817 O O . ALA A 1 106 ? 31.394 9.640 -15.531 1.00 67.56 106 ALA A O 1
ATOM 818 N N . LEU A 1 107 ? 31.461 8.965 -13.398 1.00 72.00 107 LEU A N 1
ATOM 819 C CA . LEU A 1 107 ? 32.912 8.753 -13.388 1.00 72.00 107 LEU A CA 1
ATOM 820 C C . LEU A 1 107 ? 33.337 7.634 -14.353 1.00 72.00 107 LEU A C 1
ATOM 822 O O . LEU A 1 107 ? 34.316 7.802 -15.076 1.00 72.00 107 LEU A O 1
ATOM 826 N N . SER A 1 108 ? 32.573 6.541 -14.437 1.00 75.56 108 SER A N 1
ATOM 827 C CA . SER A 1 108 ? 32.869 5.425 -15.349 1.00 75.56 108 SER A CA 1
ATOM 828 C C . SER A 1 108 ? 32.785 5.846 -16.820 1.00 75.56 108 SER A C 1
ATOM 830 O O . SER A 1 108 ? 33.671 5.512 -17.602 1.00 75.56 108 SER A O 1
ATOM 832 N N . GLU A 1 109 ? 31.782 6.645 -17.194 1.00 73.25 109 GLU A N 1
ATOM 833 C CA . GLU A 1 109 ? 31.652 7.162 -18.562 1.00 73.25 109 GLU A CA 1
ATOM 834 C C . GLU A 1 109 ? 32.831 8.070 -18.947 1.00 73.25 109 GLU A C 1
ATOM 836 O O . GLU A 1 109 ? 33.384 7.956 -20.043 1.00 73.25 109 GLU A O 1
ATOM 841 N N . THR A 1 110 ? 33.264 8.946 -18.034 1.00 74.38 110 THR A N 1
ATOM 842 C CA . THR A 1 110 ? 34.387 9.858 -18.308 1.00 74.38 110 THR A CA 1
ATOM 843 C C . THR A 1 110 ? 35.734 9.144 -18.439 1.00 74.38 110 THR A C 1
ATOM 845 O O . THR A 1 110 ? 36.580 9.605 -19.204 1.00 74.38 110 THR A O 1
ATOM 848 N N . ILE A 1 111 ? 35.939 8.026 -17.734 1.00 77.44 111 ILE A N 1
ATOM 849 C CA . ILE A 1 111 ? 37.161 7.216 -17.842 1.00 77.44 111 ILE A CA 1
ATOM 850 C C . ILE A 1 111 ? 37.145 6.379 -19.127 1.00 77.44 111 ILE A C 1
ATOM 852 O O . ILE A 1 111 ? 38.127 6.402 -19.863 1.00 77.44 111 ILE A O 1
ATOM 856 N N . LEU A 1 112 ? 36.025 5.727 -19.458 1.00 74.81 112 LEU A N 1
ATOM 857 C CA . LEU A 1 112 ? 35.905 4.922 -20.682 1.00 74.81 112 LEU A CA 1
ATOM 858 C C . LEU A 1 112 ? 36.100 5.755 -21.956 1.00 74.81 112 LEU A C 1
ATOM 860 O O . LEU A 1 112 ? 36.754 5.303 -22.890 1.00 74.81 112 LEU A O 1
ATOM 864 N N . ARG A 1 113 ? 35.594 6.996 -21.985 1.00 69.75 113 ARG A N 1
ATOM 865 C CA . ARG A 1 113 ? 35.818 7.910 -23.119 1.00 69.75 113 ARG A CA 1
ATOM 866 C C . ARG A 1 113 ? 37.288 8.285 -23.306 1.00 69.75 113 ARG A C 1
ATOM 868 O O . ARG A 1 113 ? 37.715 8.457 -24.439 1.00 69.75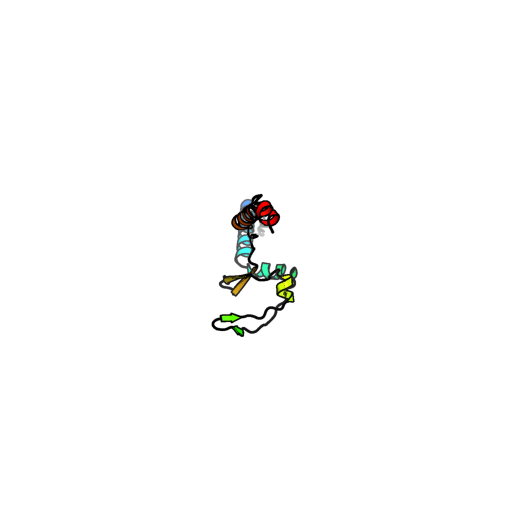 113 ARG A O 1
ATOM 875 N N . LYS A 1 114 ? 38.050 8.431 -22.218 1.00 72.62 114 LYS A N 1
ATOM 876 C CA . LYS A 1 114 ? 39.487 8.741 -22.288 1.00 72.62 114 LYS A CA 1
ATOM 877 C C . LYS A 1 114 ? 40.319 7.538 -22.718 1.00 72.62 114 LYS A C 1
ATOM 879 O O . LYS A 1 114 ? 41.324 7.722 -23.392 1.00 72.62 114 LYS A O 1
ATOM 884 N N . ASP A 1 115 ? 39.907 6.335 -22.327 1.00 72.81 115 ASP A N 1
ATOM 885 C CA . ASP A 1 115 ? 40.607 5.105 -22.702 1.00 72.81 115 ASP A CA 1
ATOM 886 C C . ASP A 1 115 ? 40.391 4.714 -24.166 1.00 72.81 115 ASP A C 1
ATOM 888 O O . ASP A 1 115 ? 41.289 4.125 -24.752 1.00 72.81 115 ASP A O 1
ATOM 892 N N . TRP A 1 116 ? 39.254 5.080 -24.764 1.00 73.19 116 TRP A N 1
ATOM 893 C CA . TRP A 1 116 ? 38.952 4.787 -26.169 1.00 73.19 116 TRP A CA 1
ATOM 894 C C . TRP A 1 116 ? 39.722 5.663 -27.175 1.00 73.19 116 TRP A C 1
ATOM 896 O O . TRP A 1 116 ? 39.929 5.250 -28.308 1.00 73.19 116 TRP A O 1
ATOM 906 N N . ASP A 1 117 ? 40.148 6.868 -26.787 1.00 74.94 117 ASP A N 1
ATOM 907 C CA . ASP A 1 117 ? 40.756 7.859 -27.696 1.00 74.94 117 ASP A CA 1
ATOM 908 C C . ASP A 1 117 ? 42.288 7.919 -27.541 1.00 74.94 117 ASP A C 1
ATOM 910 O O . ASP A 1 117 ? 42.897 8.985 -27.411 1.00 74.94 117 ASP A O 1
ATOM 914 N N . ARG A 1 118 ? 42.931 6.745 -27.449 1.00 78.94 118 ARG A N 1
ATOM 915 C CA . ARG A 1 118 ? 44.385 6.644 -27.275 1.00 78.94 118 ARG A CA 1
ATOM 916 C C . ARG A 1 118 ? 45.088 6.705 -28.640 1.00 78.94 118 ARG A C 1
ATOM 918 O O . ARG A 1 118 ? 45.017 5.741 -29.398 1.00 78.94 118 ARG A O 1
ATOM 925 N N . PRO A 1 119 ? 45.899 7.743 -28.923 1.00 76.56 119 PRO A N 1
ATOM 926 C CA . PRO A 1 119 ? 46.576 7.915 -30.220 1.00 76.56 119 PRO A CA 1
ATOM 927 C C . PRO A 1 119 ? 47.685 6.878 -30.491 1.00 76.56 119 PRO A C 1
ATOM 929 O O . PRO A 1 119 ? 48.344 6.895 -31.531 1.00 76.56 119 PRO A O 1
ATOM 932 N N . GLU A 1 120 ? 47.959 6.005 -29.523 1.00 78.38 120 GLU A N 1
ATOM 933 C CA . GLU A 1 120 ? 48.883 4.877 -29.638 1.00 78.38 120 GLU A CA 1
ATOM 934 C C . GLU A 1 120 ? 48.227 3.680 -30.345 1.00 78.38 120 GLU A C 1
ATOM 936 O O . GLU A 1 120 ? 48.918 2.945 -31.051 1.00 78.38 120 GLU A O 1
ATOM 941 N N . GLU A 1 121 ? 46.905 3.519 -30.221 1.00 70.50 121 GLU A N 1
ATOM 942 C CA . GLU A 1 121 ? 46.147 2.433 -30.857 1.00 70.50 121 GLU A CA 1
ATOM 943 C C . GLU A 1 121 ? 46.051 2.635 -32.375 1.00 70.50 121 GLU A C 1
ATOM 945 O O . GLU A 1 121 ? 46.272 1.692 -33.136 1.00 70.50 121 GLU A O 1
ATOM 950 N N . ASP A 1 122 ? 45.907 3.885 -32.827 1.00 76.62 122 ASP A N 1
ATOM 951 C CA . ASP A 1 122 ? 45.973 4.250 -34.250 1.00 76.62 122 ASP A CA 1
ATOM 952 C C . ASP A 1 122 ? 47.310 3.844 -34.898 1.00 76.62 122 ASP A C 1
ATOM 954 O O . ASP A 1 122 ? 47.360 3.408 -36.050 1.00 76.62 122 ASP A O 1
ATOM 958 N N . LYS A 1 123 ? 48.420 3.937 -34.149 1.00 78.94 123 LYS A N 1
ATOM 959 C CA . LYS A 1 123 ? 49.753 3.507 -34.612 1.00 78.94 123 LYS A CA 1
ATOM 960 C C . LYS A 1 123 ? 49.901 1.988 -34.623 1.00 78.94 123 LYS A C 1
ATOM 962 O O . LYS A 1 123 ? 50.649 1.462 -35.445 1.00 78.94 123 LYS A O 1
ATOM 967 N N . ALA A 1 124 ? 49.223 1.292 -33.712 1.00 77.94 124 ALA A N 1
ATOM 968 C CA . ALA A 1 124 ? 49.213 -0.165 -33.668 1.00 77.94 124 ALA A CA 1
ATOM 969 C C . ALA A 1 124 ? 48.429 -0.756 -34.851 1.00 77.94 124 ALA A C 1
ATOM 971 O O . ALA A 1 124 ? 48.851 -1.762 -35.416 1.00 77.94 124 ALA A O 1
ATOM 972 N N . TRP A 1 125 ? 47.341 -0.105 -35.274 1.00 68.88 125 TRP A N 1
ATOM 973 C CA . TRP A 1 125 ? 46.565 -0.506 -36.453 1.00 68.88 125 TRP A CA 1
ATOM 974 C C . TRP A 1 125 ? 47.208 -0.116 -37.784 1.00 68.88 125 TRP A C 1
ATOM 976 O O . TRP A 1 125 ? 46.986 -0.800 -38.775 1.00 68.88 125 TRP A O 1
ATOM 986 N N . ALA A 1 126 ? 48.047 0.924 -37.820 1.00 76.12 126 ALA A N 1
ATOM 987 C CA . ALA A 1 126 ? 48.770 1.324 -39.031 1.00 76.12 126 ALA A CA 1
ATOM 988 C C . ALA A 1 126 ? 49.834 0.307 -39.504 1.00 76.12 126 ALA A C 1
ATOM 990 O O . ALA A 1 126 ? 50.320 0.418 -40.628 1.00 76.12 126 ALA A O 1
ATOM 991 N N . ASN A 1 127 ? 50.209 -0.656 -38.653 1.00 73.25 127 ASN A N 1
ATOM 992 C CA . ASN A 1 127 ? 51.226 -1.678 -38.930 1.00 73.25 127 ASN A CA 1
ATOM 993 C C . ASN A 1 127 ? 50.644 -3.095 -39.153 1.00 73.25 127 ASN A C 1
ATOM 995 O O . ASN A 1 127 ? 51.414 -4.058 -39.166 1.00 73.25 127 ASN A O 1
ATOM 999 N N . LEU A 1 128 ? 49.317 -3.228 -39.290 1.00 63.84 128 LEU A N 1
ATOM 1000 C CA . LEU A 1 128 ? 48.603 -4.466 -39.655 1.00 63.84 128 LEU A CA 1
ATOM 1001 C C . LEU A 1 128 ? 48.263 -4.478 -41.151 1.00 63.84 128 LEU A C 1
ATOM 1003 O O . LEU A 1 128 ? 48.351 -5.576 -41.746 1.00 63.84 128 LEU A O 1
#

Foldseek 3Di:
DDDDDDDDDPDDPPDPVVVVVVVVVVVVCCCVVPVPVVVVVVCVVDPPPDDDWDWDDDDVDIDTDDDPVVCVVLVADPDWDWDQDPVGIDIHHDPDPPDPPDVVVVVVVVVVVVVVPDVVVVVVVVVD

Secondary structure (DSSP, 8-state):
----PPPP---S---HHHHHHHHHHHHHHHHHH-THHHHHHHTTTS--------EEEETTEEEE---HHHHHHTT--S-EEEEEETTEEEEEE---------HHHHHHHHHHHHHH--HHHHHHHTT-

pLDDT: mean 70.71, std 14.14, range [44.97, 91.56]